Protein AF-A0A970C4Y6-F1 (afdb_monomer_lite)

pLDDT: mean 95.4, std 4.22, range [81.25, 98.81]

Structure (mmCIF, N/CA/C/O backbone):
data_AF-A0A970C4Y6-F1
#
_entry.id   AF-A0A970C4Y6-F1
#
loop_
_atom_site.group_PDB
_atom_site.id
_atom_site.type_symbol
_atom_site.label_atom_id
_atom_site.label_alt_id
_atom_site.label_comp_id
_atom_site.label_asym_id
_atom_site.label_entity_id
_atom_site.label_seq_id
_atom_site.pdbx_PDB_ins_code
_atom_site.Cartn_x
_atom_site.Cartn_y
_atom_site.Cartn_z
_atom_site.occupancy
_atom_site.B_iso_or_equiv
_atom_site.auth_seq_id
_atom_site.auth_comp_id
_atom_site.auth_asym_id
_atom_site.auth_atom_id
_atom_site.pdbx_PDB_model_num
ATOM 1 N N . MET A 1 1 ? 23.552 18.253 13.059 1.00 82.00 1 MET A N 1
ATOM 2 C CA . MET A 1 1 ? 23.245 17.077 12.212 1.00 82.00 1 MET A CA 1
ATOM 3 C C . MET A 1 1 ? 22.695 17.578 10.882 1.00 82.00 1 MET A C 1
ATOM 5 O O . MET A 1 1 ? 21.818 18.429 10.914 1.00 82.00 1 MET A O 1
ATOM 9 N N . ARG A 1 2 ? 23.223 17.124 9.738 1.00 91.56 2 ARG A N 1
ATOM 10 C CA . ARG A 1 2 ? 22.756 17.526 8.397 1.00 91.56 2 ARG A CA 1
ATOM 11 C C . ARG A 1 2 ? 21.871 16.423 7.814 1.00 91.56 2 ARG A C 1
ATOM 13 O O . ARG A 1 2 ? 22.303 15.278 7.764 1.00 91.56 2 ARG A O 1
ATOM 20 N N . LEU A 1 3 ? 20.663 16.770 7.368 1.00 94.44 3 LEU A N 1
ATOM 21 C CA . LEU A 1 3 ? 19.754 15.847 6.675 1.00 94.44 3 LEU A CA 1
ATOM 22 C C . LEU A 1 3 ? 20.093 15.750 5.178 1.00 94.44 3 LEU A C 1
ATOM 24 O O . LEU A 1 3 ? 20.667 16.683 4.614 1.00 94.44 3 LEU A O 1
ATOM 28 N N . ALA A 1 4 ? 19.703 14.656 4.520 1.00 94.44 4 ALA A N 1
ATOM 29 C CA . ALA A 1 4 ? 19.832 14.511 3.067 1.00 94.44 4 ALA A CA 1
ATOM 30 C C . ALA A 1 4 ? 18.940 15.523 2.321 1.00 94.44 4 ALA A C 1
ATOM 32 O O . ALA A 1 4 ? 17.801 15.744 2.726 1.00 94.44 4 ALA A O 1
ATOM 33 N N . THR A 1 5 ? 19.420 16.089 1.208 1.00 92.38 5 THR A N 1
ATOM 34 C CA . THR A 1 5 ? 18.718 17.148 0.454 1.00 92.38 5 THR A CA 1
ATOM 35 C C . THR A 1 5 ? 17.293 16.754 0.057 1.00 92.38 5 THR A C 1
ATOM 37 O O . THR A 1 5 ? 16.365 17.505 0.323 1.00 92.38 5 THR A O 1
ATOM 40 N N . ARG A 1 6 ? 17.090 15.535 -0.465 1.00 90.50 6 ARG A N 1
ATOM 41 C CA . ARG A 1 6 ? 15.761 15.007 -0.843 1.00 90.50 6 ARG A CA 1
ATOM 42 C C . ARG A 1 6 ? 14.739 14.961 0.296 1.00 90.50 6 ARG A C 1
ATOM 44 O O . ARG A 1 6 ? 13.546 14.969 0.046 1.00 90.50 6 ARG A O 1
ATOM 51 N N . ALA A 1 7 ? 15.196 14.863 1.545 1.00 92.00 7 ALA A N 1
ATOM 52 C CA . ALA A 1 7 ? 14.303 14.880 2.699 1.00 92.00 7 ALA A CA 1
ATOM 53 C C . ALA A 1 7 ? 13.924 16.316 3.087 1.00 92.00 7 ALA A C 1
ATOM 55 O O . ALA A 1 7 ? 12.853 16.537 3.638 1.00 92.00 7 ALA A O 1
ATOM 56 N N . GLN A 1 8 ? 14.791 17.289 2.789 1.00 92.25 8 GLN A N 1
ATOM 57 C CA . GLN A 1 8 ? 14.555 18.705 3.081 1.00 92.25 8 GLN A CA 1
ATOM 58 C C . GLN A 1 8 ? 13.553 19.345 2.111 1.00 92.25 8 GLN A C 1
ATOM 60 O O . GLN A 1 8 ? 12.937 20.346 2.457 1.00 92.25 8 GLN A O 1
ATOM 65 N N . THR A 1 9 ? 13.378 18.781 0.913 1.00 90.44 9 THR A N 1
ATOM 66 C CA . THR A 1 9 ? 12.441 19.292 -0.101 1.00 90.44 9 THR A CA 1
ATOM 67 C C . THR A 1 9 ? 10.992 18.861 0.138 1.00 90.44 9 THR A C 1
ATOM 69 O O . THR A 1 9 ? 10.089 19.367 -0.523 1.00 90.44 9 THR A O 1
ATOM 72 N N . ILE A 1 10 ? 10.743 17.938 1.073 1.00 90.69 10 ILE A N 1
ATOM 73 C CA . ILE A 1 10 ? 9.400 17.435 1.376 1.00 90.69 10 ILE A CA 1
ATOM 74 C C . ILE A 1 10 ? 8.714 18.387 2.362 1.00 90.69 10 ILE A C 1
ATOM 76 O O . ILE A 1 10 ? 9.144 18.537 3.505 1.00 90.69 10 ILE A O 1
ATOM 80 N N . GLY A 1 11 ? 7.622 19.015 1.921 1.00 87.69 11 GLY A N 1
ATOM 81 C CA . GLY A 1 11 ? 6.800 19.888 2.758 1.00 87.69 11 GLY A CA 1
ATOM 82 C C . GLY A 1 11 ? 5.942 19.133 3.781 1.00 87.69 11 GLY A C 1
ATOM 83 O O . GLY A 1 11 ? 5.652 17.944 3.639 1.00 87.69 11 GLY A O 1
ATOM 84 N N . ALA A 1 12 ? 5.489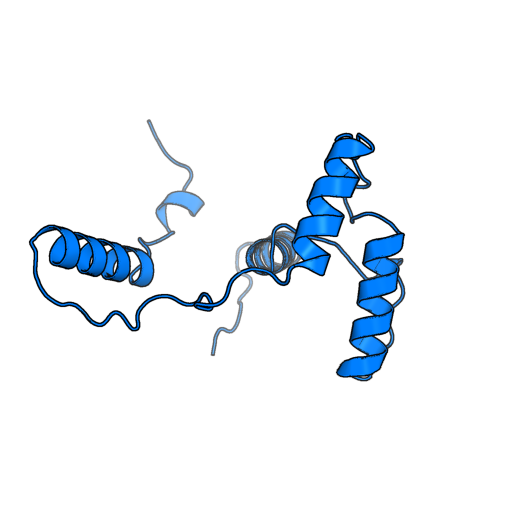 19.846 4.815 1.00 86.62 12 ALA A N 1
ATOM 85 C CA . ALA A 1 12 ? 4.529 19.310 5.776 1.00 86.62 12 ALA A CA 1
ATOM 86 C C . ALA A 1 12 ? 3.158 19.074 5.117 1.00 86.62 12 ALA A C 1
ATOM 88 O O . ALA A 1 12 ? 2.700 19.891 4.324 1.00 86.62 12 ALA A O 1
ATOM 89 N N . SER A 1 13 ? 2.480 17.977 5.476 1.00 87.81 13 SER A N 1
ATOM 90 C CA . SER A 1 13 ? 1.160 17.639 4.925 1.00 87.81 13 SER A CA 1
ATOM 91 C C . SER A 1 13 ? 0.072 18.599 5.437 1.00 87.81 13 SER A C 1
ATOM 93 O O . SER A 1 13 ? -0.221 18.588 6.639 1.00 87.81 13 SER A O 1
ATOM 95 N N . PRO A 1 14 ? -0.598 19.365 4.552 1.00 86.44 14 PRO A N 1
ATOM 96 C CA . PRO A 1 14 ? -1.702 20.239 4.952 1.00 86.44 14 PRO A CA 1
ATOM 97 C C . PRO A 1 14 ? -2.896 19.453 5.509 1.00 86.44 14 PRO A C 1
ATOM 99 O O . PRO A 1 14 ? -3.512 19.861 6.492 1.00 86.44 14 PRO A O 1
ATOM 102 N N . THR A 1 15 ? -3.188 18.283 4.932 1.00 87.06 15 THR A N 1
ATOM 103 C CA . THR A 1 15 ? -4.277 17.398 5.371 1.00 87.06 15 THR A CA 1
ATOM 104 C C . THR A 1 15 ? -4.060 16.902 6.797 1.00 87.06 15 THR A C 1
ATOM 106 O O . THR A 1 15 ? -4.982 16.930 7.613 1.00 87.06 15 THR A O 1
ATOM 109 N N . LEU A 1 16 ? -2.830 16.490 7.132 1.00 86.38 16 LEU A N 1
ATOM 110 C CA . LEU A 1 16 ? -2.511 16.036 8.484 1.00 86.38 16 LEU A CA 1
ATOM 111 C C . LEU A 1 16 ? -2.625 17.178 9.499 1.00 86.38 16 LEU A C 1
ATOM 113 O O . LEU A 1 16 ? -3.170 16.974 10.585 1.00 86.38 16 LEU A O 1
ATOM 117 N N . ALA A 1 17 ? -2.168 18.378 9.131 1.00 88.44 17 ALA A N 1
ATOM 118 C CA . ALA A 1 17 ? -2.296 19.566 9.969 1.00 88.44 17 ALA A CA 1
ATOM 119 C C . ALA A 1 17 ? -3.769 19.913 10.247 1.00 88.44 17 ALA A C 1
ATOM 121 O O . ALA A 1 17 ? -4.137 20.178 11.394 1.00 88.44 17 ALA A O 1
ATOM 122 N N . MET A 1 18 ? -4.632 19.845 9.227 1.00 89.81 18 MET A N 1
ATOM 123 C CA . MET A 1 18 ? -6.058 20.129 9.387 1.00 89.81 18 MET A CA 1
ATOM 124 C C . MET A 1 18 ? -6.766 19.074 10.251 1.00 89.81 18 MET A C 1
ATOM 126 O O . MET A 1 18 ? -7.527 19.428 11.152 1.00 89.81 18 MET A O 1
ATOM 130 N N . ASN A 1 19 ? -6.467 17.787 10.050 1.00 88.56 19 ASN A N 1
ATOM 131 C CA . ASN A 1 19 ? -7.013 16.711 10.882 1.00 88.56 19 ASN A CA 1
ATOM 132 C C . ASN A 1 19 ? -6.566 16.849 12.352 1.00 88.56 19 ASN A C 1
ATOM 134 O O . ASN A 1 19 ? -7.372 16.710 13.271 1.00 88.56 19 ASN A O 1
ATOM 138 N N . ALA A 1 20 ? -5.295 17.192 12.592 1.00 89.69 20 ALA A N 1
ATOM 139 C CA . ALA A 1 20 ? -4.783 17.438 13.940 1.00 89.69 20 ALA A CA 1
ATOM 140 C C . ALA A 1 20 ? -5.522 18.595 14.631 1.00 89.69 20 ALA A C 1
ATOM 142 O O . ALA A 1 20 ? -5.912 18.467 15.793 1.00 89.69 20 ALA A O 1
ATOM 143 N N . ARG A 1 21 ? -5.786 19.689 13.905 1.00 91.25 21 ARG A N 1
ATOM 144 C CA . ARG A 1 21 ? -6.572 20.821 14.411 1.00 91.25 21 ARG A CA 1
ATOM 145 C C . ARG A 1 21 ? -8.017 20.430 14.723 1.00 91.25 21 ARG A C 1
ATOM 147 O O . ARG A 1 21 ? -8.513 20.782 15.788 1.00 91.25 21 ARG A O 1
ATOM 154 N N . ALA A 1 22 ? -8.676 19.679 13.840 1.00 91.56 22 ALA A N 1
ATOM 155 C CA . ALA A 1 22 ? -10.041 19.205 14.071 1.00 91.56 22 ALA A CA 1
ATOM 156 C C . ALA A 1 22 ? -10.130 18.322 15.329 1.00 91.56 22 ALA A C 1
ATOM 158 O O . ALA A 1 22 ? -11.038 18.487 16.142 1.00 91.56 22 ALA A O 1
ATOM 159 N N . LYS A 1 23 ? -9.155 17.424 15.530 1.00 90.38 23 LYS A N 1
ATOM 160 C CA . LYS A 1 23 ? -9.050 16.603 16.748 1.00 90.38 23 LYS A CA 1
ATOM 161 C C . LYS A 1 23 ? -8.824 17.449 17.999 1.00 90.38 23 LYS A C 1
ATOM 163 O O . LYS A 1 23 ? -9.420 17.158 19.031 1.00 90.38 23 LYS A O 1
ATOM 168 N N . GLU A 1 24 ? -7.998 18.488 17.914 1.00 94.75 24 GLU A N 1
ATOM 169 C CA . GLU A 1 24 ? -7.761 19.397 19.037 1.00 94.75 24 GLU A CA 1
ATOM 170 C C . GLU A 1 24 ? -9.021 20.168 19.437 1.00 94.75 24 GLU A C 1
ATOM 172 O O . GLU A 1 24 ? -9.383 20.184 20.607 1.00 94.75 24 GLU A O 1
ATOM 177 N N . MET A 1 25 ? -9.750 20.717 18.467 1.00 94.81 25 MET A N 1
ATOM 178 C CA . MET A 1 25 ? -11.013 21.413 18.728 1.00 94.81 25 MET A CA 1
ATOM 179 C C . MET A 1 25 ? -12.052 20.487 19.383 1.00 94.81 25 MET A C 1
ATOM 181 O O . MET A 1 25 ? -12.688 20.881 20.359 1.00 94.81 25 MET A O 1
ATOM 185 N N . LYS A 1 26 ? -12.159 19.226 18.931 1.00 93.44 26 LYS A N 1
ATOM 186 C CA . LYS A 1 26 ? -13.004 18.217 19.598 1.00 93.44 26 LYS A CA 1
ATOM 187 C C . LYS A 1 26 ? -12.594 17.979 21.052 1.00 93.44 26 LYS A C 1
ATOM 189 O O . LYS A 1 26 ? -13.457 17.896 21.919 1.00 93.44 26 LYS A O 1
ATOM 194 N N . ARG A 1 27 ? -11.288 17.887 21.340 1.00 94.88 27 ARG A N 1
ATOM 195 C CA . ARG A 1 27 ? -10.778 17.727 22.718 1.00 94.88 27 ARG A CA 1
ATOM 196 C C . ARG A 1 27 ? -11.121 18.913 23.616 1.00 94.88 27 ARG A C 1
ATOM 198 O O . ARG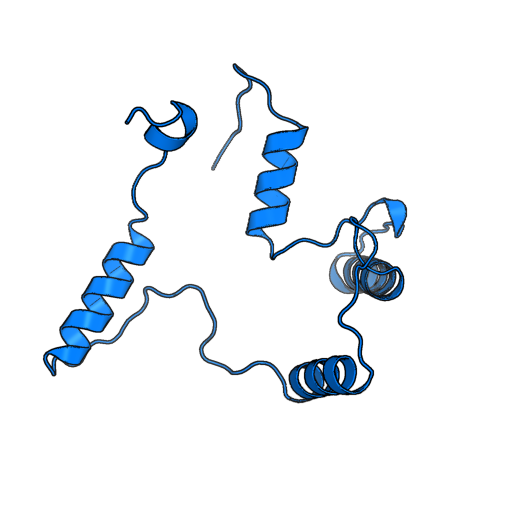 A 1 27 ? -11.307 18.724 24.812 1.00 94.88 27 ARG A O 1
ATOM 205 N N . GLN A 1 28 ? -11.240 20.104 23.041 1.00 96.88 28 GLN A N 1
ATOM 206 C CA . GLN A 1 28 ? -11.658 21.321 23.738 1.00 96.88 28 GLN A CA 1
ATOM 207 C C . GLN A 1 28 ? -13.183 21.405 23.944 1.00 96.88 28 GLN A C 1
ATOM 209 O O . GLN A 1 28 ? -13.676 22.415 24.436 1.00 96.88 28 GLN A O 1
ATOM 214 N N . GLY A 1 29 ? -13.939 20.361 23.580 1.00 96.25 29 GLY A N 1
ATOM 215 C CA . GLY A 1 29 ? -15.395 20.311 23.730 1.00 96.25 29 GLY A CA 1
ATOM 216 C C . GLY A 1 29 ? -16.162 21.049 22.632 1.00 96.25 29 GLY A C 1
ATOM 217 O O . GLY A 1 29 ? -17.369 21.233 22.757 1.00 96.25 29 GLY A O 1
ATOM 218 N N . ILE A 1 30 ? -15.484 21.473 21.562 1.00 96.94 30 ILE A N 1
ATOM 219 C CA . ILE A 1 30 ? -16.129 22.096 20.406 1.00 96.94 30 ILE A CA 1
ATOM 220 C C . ILE A 1 30 ? -16.761 20.991 19.556 1.00 96.94 30 ILE A C 1
ATOM 222 O O . ILE A 1 30 ? -16.103 19.997 19.234 1.00 96.94 30 ILE A O 1
ATOM 226 N N . ASP A 1 31 ? -18.019 21.177 19.159 1.00 94.88 31 ASP A N 1
ATOM 227 C CA . ASP A 1 31 ? -18.669 20.295 18.194 1.00 94.88 31 ASP A CA 1
ATOM 228 C C . ASP A 1 31 ? -18.082 20.527 16.792 1.00 94.88 31 ASP A C 1
ATOM 230 O O . ASP A 1 31 ? -18.160 21.623 16.234 1.00 94.88 31 ASP A O 1
ATOM 234 N N . VAL A 1 32 ? -17.425 19.503 16.244 1.00 93.94 32 VAL A N 1
ATOM 235 C CA . VAL A 1 32 ? -16.687 19.586 14.979 1.00 93.94 32 VAL A CA 1
ATOM 236 C C . VAL A 1 32 ? -17.118 18.464 14.050 1.00 93.94 32 VAL A C 1
ATOM 238 O O . VAL A 1 32 ? -16.814 17.286 14.271 1.00 93.94 32 VAL A O 1
ATOM 241 N N . LEU A 1 33 ? -17.711 18.849 12.926 1.00 90.69 33 LEU A N 1
ATOM 242 C CA . LEU A 1 33 ? -17.937 17.970 11.787 1.00 90.69 33 LEU A CA 1
ATOM 243 C C . LEU A 1 33 ? -16.693 18.000 10.892 1.00 90.69 33 LEU A C 1
ATOM 245 O O . LEU A 1 33 ? -16.375 19.014 10.275 1.00 90.69 33 LEU A O 1
ATOM 249 N N . SER A 1 34 ? -15.940 16.899 10.877 1.00 86.31 34 SER A N 1
ATOM 250 C CA . SER A 1 34 ? -14.686 16.807 10.124 1.00 86.31 34 SER A CA 1
ATOM 251 C C . SER A 1 34 ? -14.911 16.108 8.791 1.00 86.31 34 SER A C 1
ATOM 253 O O . SER A 1 34 ? -15.224 14.923 8.767 1.00 86.31 34 SER A O 1
ATOM 255 N N . PHE A 1 35 ? -14.656 16.824 7.698 1.00 88.69 35 PHE A N 1
ATOM 256 C CA . PHE A 1 35 ? -14.652 16.295 6.327 1.00 88.69 35 PHE A CA 1
ATOM 257 C C . PHE A 1 35 ? -13.227 16.182 5.761 1.00 88.69 35 PHE A C 1
ATOM 259 O O . PHE A 1 35 ? -12.997 16.357 4.571 1.00 88.69 35 PHE A O 1
ATOM 266 N N . THR A 1 36 ? -12.238 15.982 6.637 1.00 83.44 36 THR A N 1
ATOM 267 C CA . THR A 1 36 ? -10.806 16.107 6.292 1.00 83.44 36 THR A CA 1
ATOM 268 C C . THR A 1 36 ? -10.082 14.773 6.123 1.00 83.44 36 THR A C 1
ATOM 270 O O . THR A 1 36 ? -8.927 14.755 5.698 1.00 83.44 36 THR A O 1
ATOM 273 N N . VAL A 1 37 ? -10.725 13.659 6.482 1.00 81.25 37 VAL A N 1
ATOM 274 C CA . VAL A 1 37 ? -10.112 12.327 6.468 1.00 81.25 37 VAL A CA 1
ATOM 275 C C . VAL A 1 37 ? -10.483 11.611 5.171 1.00 81.25 37 VAL A C 1
ATOM 277 O O . VAL A 1 37 ? -11.630 11.658 4.745 1.00 81.25 37 VAL A O 1
ATOM 280 N N . GLY A 1 38 ? -9.500 10.969 4.539 1.00 87.62 38 GLY A N 1
ATOM 281 C CA . GLY A 1 38 ? -9.671 10.219 3.290 1.00 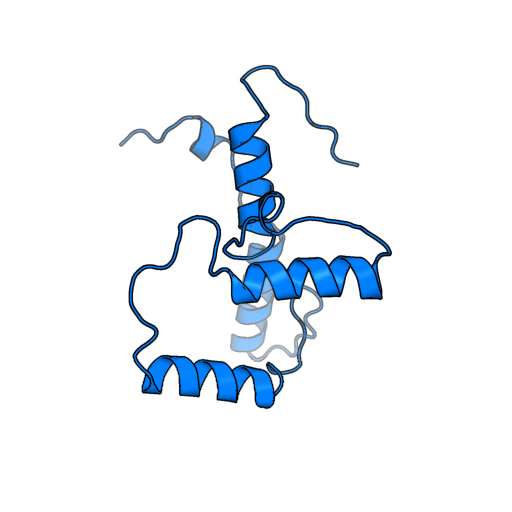87.62 38 GLY A CA 1
ATOM 282 C C . GLY A 1 38 ? -9.850 8.712 3.483 1.00 87.62 38 GLY A C 1
ATOM 283 O O . GLY A 1 38 ? -9.582 7.959 2.551 1.00 87.62 38 GLY A O 1
ATOM 284 N N . GLU A 1 39 ? -10.222 8.267 4.684 1.00 89.69 39 GLU A N 1
ATOM 285 C CA . GLU A 1 39 ? -10.502 6.862 4.991 1.00 89.69 39 GLU A CA 1
ATOM 286 C C . GLU A 1 39 ? -11.999 6.685 5.280 1.00 89.69 39 GLU A C 1
ATOM 288 O O . GLU A 1 39 ? -12.623 7.624 5.785 1.00 89.69 39 GLU A O 1
ATOM 293 N N . PRO A 1 40 ? -12.593 5.529 4.945 1.00 92.56 40 PRO A N 1
ATOM 294 C CA . PRO A 1 40 ? -13.996 5.285 5.240 1.00 92.56 40 PRO A CA 1
ATOM 295 C C . PRO A 1 40 ? -14.279 5.193 6.743 1.00 92.56 40 PRO A C 1
ATOM 297 O O . PRO A 1 40 ? -13.405 4.861 7.539 1.00 92.56 40 PRO A O 1
ATOM 300 N N . ASP A 1 41 ? -15.528 5.445 7.118 1.00 92.06 41 ASP A N 1
ATOM 301 C CA . ASP A 1 41 ? -16.033 5.376 8.492 1.00 92.06 41 ASP A CA 1
ATOM 302 C C . ASP A 1 41 ? -16.468 3.964 8.923 1.00 92.06 41 ASP A C 1
ATOM 304 O O . ASP A 1 41 ? -16.688 3.714 10.109 1.00 92.06 41 ASP A O 1
ATOM 308 N N . PHE A 1 42 ? -16.579 3.027 7.980 1.00 95.81 42 PHE A N 1
ATOM 309 C CA . PHE A 1 42 ? -16.898 1.633 8.265 1.00 95.81 42 PHE A CA 1
ATOM 310 C C . PHE A 1 42 ? -15.665 0.816 8.669 1.00 95.81 42 PHE A C 1
ATOM 312 O O . PHE A 1 42 ? -14.547 1.030 8.203 1.00 95.81 42 PHE A O 1
ATOM 319 N N . ASN A 1 43 ? -15.897 -0.195 9.506 1.00 97.19 43 ASN A N 1
ATOM 320 C CA . ASN A 1 43 ? -14.870 -1.160 9.884 1.00 97.19 43 ASN A CA 1
ATOM 321 C C . ASN A 1 43 ? -14.515 -2.097 8.722 1.00 97.19 43 ASN A C 1
ATOM 323 O O . ASN A 1 43 ? -15.326 -2.355 7.831 1.00 97.19 43 ASN A O 1
ATOM 327 N N . THR A 1 44 ? -13.324 -2.694 8.792 1.00 98.06 44 THR A N 1
ATOM 328 C CA . THR A 1 44 ? -12.946 -3.817 7.926 1.00 98.06 44 THR A CA 1
ATOM 329 C C . THR A 1 44 ? -14.009 -4.927 7.994 1.00 98.06 44 THR A C 1
ATOM 331 O O . THR A 1 44 ? -14.370 -5.336 9.101 1.00 98.06 44 THR A O 1
ATOM 334 N N . PRO A 1 45 ? -14.487 -5.454 6.848 1.00 98.44 45 PRO A N 1
ATOM 335 C CA . PRO A 1 45 ? -15.445 -6.557 6.817 1.00 98.44 45 PRO A CA 1
ATOM 336 C C . PRO A 1 45 ? -15.009 -7.767 7.654 1.00 98.44 45 PRO A C 1
ATOM 338 O O . PRO A 1 45 ? -13.848 -8.175 7.619 1.00 98.44 45 PRO A O 1
ATOM 341 N N . GLU A 1 46 ? -15.959 -8.384 8.360 1.00 98.50 46 GLU A N 1
ATOM 342 C CA . GLU A 1 46 ? -15.685 -9.425 9.362 1.00 98.50 46 GLU A CA 1
ATOM 343 C C . GLU A 1 46 ? -14.904 -10.621 8.802 1.00 98.50 46 GLU A C 1
ATOM 345 O O . GLU A 1 46 ? -13.944 -11.075 9.419 1.00 98.50 46 GLU A O 1
ATOM 350 N N . HIS A 1 47 ? -15.246 -11.086 7.598 1.00 98.62 47 HIS A N 1
ATOM 351 C CA . HIS A 1 47 ? -14.549 -12.206 6.962 1.00 98.62 47 HIS A CA 1
ATOM 352 C C . HIS A 1 47 ? -13.058 -11.916 6.698 1.00 98.62 47 HIS A C 1
ATOM 354 O O . HIS A 1 47 ? -12.234 -12.825 6.770 1.00 98.62 47 HIS A O 1
ATOM 360 N N . ILE A 1 48 ? -12.691 -10.652 6.446 1.00 98.56 48 ILE A N 1
ATOM 361 C CA . ILE A 1 48 ? -11.296 -10.231 6.248 1.00 98.56 48 ILE A CA 1
ATOM 362 C C . ILE A 1 48 ? -10.564 -10.217 7.591 1.00 98.56 48 ILE A C 1
ATOM 364 O O . ILE A 1 48 ? -9.454 -10.738 7.698 1.00 98.56 48 ILE A O 1
ATOM 368 N N . ALA A 1 49 ? -11.194 -9.662 8.630 1.00 98.56 49 ALA A N 1
ATOM 369 C CA . ALA A 1 49 ? -10.633 -9.664 9.979 1.00 98.56 49 ALA A CA 1
ATOM 370 C C . ALA A 1 49 ? -10.418 -11.099 10.494 1.00 98.56 49 ALA A C 1
ATOM 372 O O . ALA A 1 49 ? -9.348 -11.413 11.018 1.00 98.56 49 ALA A O 1
ATOM 373 N N . ALA A 1 50 ? -11.392 -11.987 10.278 1.00 98.69 50 ALA A N 1
ATOM 374 C CA . ALA A 1 50 ? -11.309 -13.399 10.639 1.00 98.69 50 ALA A CA 1
ATOM 375 C C . ALA A 1 50 ? -10.162 -14.119 9.910 1.00 98.69 50 ALA A C 1
ATOM 377 O O . ALA A 1 50 ? -9.390 -14.825 10.556 1.00 98.69 50 ALA A O 1
ATOM 378 N N . ALA A 1 51 ? -9.992 -13.893 8.601 1.00 98.50 51 ALA A N 1
ATOM 379 C CA . ALA A 1 51 ? -8.878 -14.458 7.836 1.00 98.50 51 ALA A CA 1
ATOM 380 C C . ALA A 1 51 ? -7.509 -13.977 8.353 1.00 98.50 51 ALA A C 1
ATOM 382 O O . ALA A 1 51 ? -6.577 -14.771 8.464 1.00 98.50 51 ALA A O 1
ATOM 383 N N . GLY A 1 52 ? -7.392 -12.698 8.734 1.00 98.38 52 GLY A N 1
ATOM 384 C CA . GLY A 1 52 ? -6.176 -12.159 9.351 1.00 98.38 52 GLY A CA 1
ATOM 385 C C . GLY A 1 52 ? -5.861 -12.793 10.710 1.00 98.38 52 GLY A C 1
ATOM 386 O O . GLY A 1 52 ? -4.717 -13.159 10.975 1.00 98.38 52 GLY A O 1
ATOM 387 N N . ILE A 1 53 ? -6.878 -12.978 11.559 1.00 98.62 53 ILE A N 1
ATOM 388 C CA . ILE A 1 53 ? -6.740 -13.676 12.847 1.00 98.62 53 ILE A CA 1
ATOM 389 C C . ILE A 1 53 ? -6.301 -15.126 12.628 1.00 98.62 53 ILE A C 1
ATOM 391 O O . ILE A 1 53 ? -5.427 -15.622 13.339 1.00 98.62 53 ILE A O 1
ATOM 395 N N . GLU A 1 54 ? -6.895 -15.806 11.653 1.00 98.75 54 GLU A N 1
ATOM 396 C CA . GLU A 1 54 ? -6.566 -17.194 11.351 1.00 98.75 54 GLU A CA 1
ATOM 397 C C . GLU A 1 54 ? -5.132 -17.339 10.833 1.00 98.75 54 GLU A C 1
ATOM 399 O O . GLU A 1 54 ? -4.394 -18.190 11.321 1.00 98.75 54 GLU A O 1
ATOM 404 N N . ALA A 1 55 ? -4.682 -16.447 9.946 1.00 98.38 55 ALA A N 1
ATOM 405 C CA . ALA A 1 55 ? -3.295 -16.421 9.484 1.00 98.38 55 ALA A CA 1
ATOM 406 C C . ALA A 1 55 ? -2.301 -16.281 10.656 1.00 98.38 55 ALA A C 1
ATOM 408 O O . ALA A 1 55 ? -1.286 -16.981 10.703 1.00 98.38 55 ALA A O 1
ATOM 409 N N . ILE A 1 56 ? -2.617 -15.440 11.650 1.00 98.56 56 ILE A N 1
ATOM 410 C CA . ILE A 1 56 ? -1.814 -15.313 12.877 1.00 98.56 56 ILE A CA 1
ATOM 411 C C . ILE A 1 56 ? -1.802 -16.632 13.661 1.00 98.56 56 ILE A C 1
ATOM 413 O O . ILE A 1 56 ? -0.729 -17.093 14.053 1.00 98.56 56 ILE A O 1
ATOM 417 N N . LYS A 1 57 ? -2.967 -17.260 13.874 1.00 98.56 57 LYS A N 1
ATOM 418 C CA . LYS A 1 57 ? -3.086 -18.538 14.603 1.00 98.56 57 LYS A CA 1
ATOM 419 C C . LYS A 1 57 ? -2.325 -19.676 13.925 1.00 98.56 57 LYS A C 1
ATOM 421 O O . LYS A 1 57 ? -1.725 -20.497 14.611 1.00 98.56 57 LYS A O 1
ATOM 426 N N . GLN A 1 58 ? -2.307 -19.693 12.596 1.00 98.06 58 GLN A N 1
ATOM 427 C CA . GLN A 1 58 ? -1.568 -20.665 11.788 1.00 98.06 58 GLN A CA 1
ATOM 428 C C . GLN A 1 58 ? -0.063 -20.362 11.706 1.00 98.06 58 GLN A C 1
AT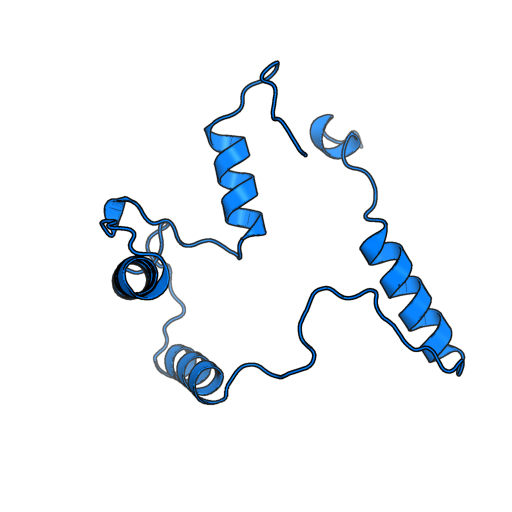OM 430 O O . GLN A 1 58 ? 0.690 -21.097 11.071 1.00 98.06 58 GLN A O 1
ATOM 435 N N . GLY A 1 59 ? 0.404 -19.290 12.353 1.00 98.12 59 GLY A N 1
ATOM 436 C CA . GLY A 1 59 ? 1.817 -18.936 12.395 1.00 98.12 59 GLY A CA 1
ATOM 437 C C . GLY A 1 59 ? 2.338 -18.300 11.107 1.00 98.12 59 GLY A C 1
ATOM 438 O O . GLY A 1 59 ? 3.557 -18.265 10.917 1.00 98.12 59 GLY A O 1
ATOM 439 N N . PHE A 1 60 ? 1.464 -17.748 10.257 1.00 97.62 60 PHE A N 1
ATOM 440 C CA . PHE A 1 60 ? 1.818 -17.032 9.027 1.00 97.62 60 PHE A CA 1
ATOM 441 C C . PHE A 1 60 ? 2.482 -15.676 9.340 1.00 97.62 60 PHE A C 1
ATOM 443 O O . PHE A 1 60 ? 1.912 -14.600 9.201 1.00 97.62 60 PHE A O 1
ATOM 450 N N . THR A 1 61 ? 3.705 -15.753 9.863 1.00 97.19 61 THR A N 1
ATOM 451 C CA . THR A 1 61 ? 4.441 -14.665 10.539 1.00 97.19 61 THR A CA 1
ATOM 452 C C . THR A 1 61 ? 5.910 -14.612 10.113 1.00 97.19 61 THR A C 1
ATOM 454 O O . THR A 1 61 ? 6.732 -13.928 10.726 1.00 97.19 61 THR A O 1
ATOM 457 N N . ARG A 1 62 ? 6.274 -15.397 9.097 1.00 97.00 62 ARG A N 1
ATOM 458 C CA . ARG A 1 62 ? 7.633 -15.497 8.556 1.00 97.00 62 ARG A CA 1
ATOM 459 C C . ARG A 1 62 ? 7.740 -14.696 7.266 1.00 97.00 62 ARG A C 1
ATOM 461 O O . ARG A 1 62 ? 6.748 -14.170 6.769 1.00 97.00 62 ARG A O 1
ATOM 468 N N . TYR A 1 63 ? 8.957 -14.596 6.742 1.00 97.94 63 TYR A N 1
ATOM 469 C CA . TYR A 1 63 ? 9.185 -13.929 5.469 1.00 97.94 63 TYR A CA 1
ATOM 470 C C . TYR A 1 63 ? 8.336 -14.539 4.356 1.00 97.94 63 TYR A C 1
ATOM 472 O O . TYR A 1 63 ? 8.216 -15.756 4.232 1.00 97.94 63 TYR A O 1
ATOM 480 N N . THR A 1 64 ? 7.795 -13.656 3.531 1.00 97.69 64 THR A N 1
ATOM 481 C CA . THR A 1 64 ? 7.168 -13.973 2.255 1.00 97.69 64 THR A CA 1
ATOM 482 C C . THR A 1 64 ? 8.116 -13.567 1.122 1.00 97.69 64 THR A C 1
ATOM 484 O O . THR A 1 64 ? 9.091 -12.841 1.362 1.00 97.69 64 THR A O 1
ATOM 487 N N . PRO A 1 65 ? 7.876 -14.010 -0.124 1.00 97.69 65 PRO A N 1
ATOM 488 C CA . PRO A 1 65 ? 8.610 -13.483 -1.267 1.00 97.69 65 PRO A CA 1
ATOM 489 C C . PRO A 1 65 ? 8.468 -11.960 -1.348 1.00 97.69 65 PRO A C 1
ATOM 491 O O . PRO A 1 65 ? 7.392 -11.418 -1.096 1.00 97.69 65 PRO A O 1
ATOM 494 N N . ALA A 1 66 ? 9.534 -11.267 -1.757 1.00 97.12 66 ALA A N 1
ATOM 495 C CA . ALA A 1 66 ? 9.563 -9.802 -1.786 1.00 97.12 66 ALA A CA 1
ATOM 496 C C . ALA A 1 66 ? 8.444 -9.180 -2.645 1.00 97.12 66 ALA A C 1
ATOM 498 O O . ALA A 1 66 ? 7.943 -8.109 -2.319 1.00 97.12 66 ALA A O 1
ATOM 499 N N . ALA A 1 67 ? 8.026 -9.863 -3.717 1.00 97.31 67 ALA A N 1
ATOM 500 C CA . ALA A 1 67 ? 6.948 -9.415 -4.602 1.00 97.31 67 ALA A CA 1
ATOM 501 C C . ALA A 1 67 ? 5.529 -9.756 -4.096 1.00 97.31 67 ALA A C 1
ATOM 503 O O . ALA A 1 67 ? 4.546 -9.396 -4.745 1.00 97.31 67 ALA A O 1
ATOM 504 N N . GLY A 1 68 ? 5.407 -10.454 -2.964 1.00 97.94 68 GLY A N 1
ATOM 505 C CA . GLY A 1 68 ? 4.148 -10.970 -2.428 1.00 97.94 68 GLY A CA 1
ATOM 506 C C . GLY A 1 68 ? 3.985 -12.481 -2.596 1.00 97.94 68 GLY A C 1
ATOM 507 O O . GLY A 1 68 ? 4.706 -13.131 -3.353 1.00 97.94 68 GLY A O 1
ATOM 508 N N . ILE A 1 69 ? 3.026 -13.039 -1.859 1.00 98.25 69 ILE A N 1
ATOM 509 C CA . ILE A 1 69 ? 2.707 -14.474 -1.873 1.00 98.25 69 ILE A CA 1
ATOM 510 C C . ILE A 1 69 ? 1.972 -14.849 -3.171 1.00 98.25 69 ILE A C 1
ATOM 512 O O . ILE A 1 69 ? 1.166 -14.035 -3.636 1.00 98.25 69 ILE A O 1
ATOM 516 N N . PRO A 1 70 ? 2.226 -16.029 -3.767 1.00 98.19 70 PRO A N 1
ATOM 517 C CA . PRO A 1 70 ? 1.633 -16.420 -5.050 1.00 98.19 70 PRO A CA 1
ATOM 518 C C . PRO A 1 70 ? 0.107 -16.284 -5.093 1.00 98.19 70 PRO A C 1
ATOM 520 O O . PRO A 1 70 ? -0.434 -15.676 -6.015 1.00 98.19 70 PRO A O 1
ATOM 523 N N . GLU A 1 71 ? -0.572 -16.729 -4.038 1.00 98.19 71 GLU A N 1
ATOM 524 C CA . GLU A 1 71 ? -2.031 -16.786 -3.944 1.00 98.19 71 GLU A CA 1
ATOM 525 C C . GLU A 1 71 ? -2.660 -15.386 -4.005 1.00 98.19 71 GLU A C 1
ATOM 527 O O . GLU A 1 71 ? -3.696 -15.171 -4.636 1.00 98.19 71 GLU A O 1
ATOM 532 N N . LEU A 1 72 ? -2.013 -14.390 -3.387 1.00 98.50 72 LEU A N 1
ATOM 533 C CA . LEU A 1 72 ? -2.478 -13.003 -3.434 1.00 98.50 72 LEU A CA 1
ATOM 534 C C . LEU A 1 72 ? -2.263 -12.389 -4.821 1.00 98.50 72 LEU A C 1
ATOM 536 O O . LEU A 1 72 ? -3.101 -11.623 -5.294 1.00 98.50 72 LEU A O 1
ATOM 540 N N . LYS A 1 73 ? -1.156 -12.723 -5.489 1.00 98.75 73 LYS A N 1
ATOM 541 C CA . LYS A 1 73 ? -0.857 -12.221 -6.836 1.00 98.75 73 LYS A CA 1
ATOM 542 C C . LYS A 1 73 ? -1.857 -12.768 -7.856 1.00 98.75 73 LYS A C 1
ATOM 544 O O . LYS A 1 73 ? -2.380 -12.000 -8.660 1.00 98.75 73 LYS A O 1
ATOM 549 N N . GLU A 1 74 ? -2.186 -14.054 -7.769 1.00 98.75 74 GLU A N 1
ATOM 550 C CA . GLU A 1 74 ? -3.239 -14.688 -8.571 1.00 98.75 74 GLU A CA 1
ATOM 551 C C . GLU A 1 74 ? -4.606 -14.041 -8.315 1.00 98.75 74 GLU A C 1
ATOM 553 O O . GLU A 1 74 ? -5.307 -13.671 -9.259 1.00 98.75 74 GLU A O 1
ATOM 558 N N . ALA A 1 75 ? -4.960 -13.810 -7.044 1.00 98.75 75 ALA A N 1
ATOM 559 C CA . ALA A 1 75 ? -6.201 -13.130 -6.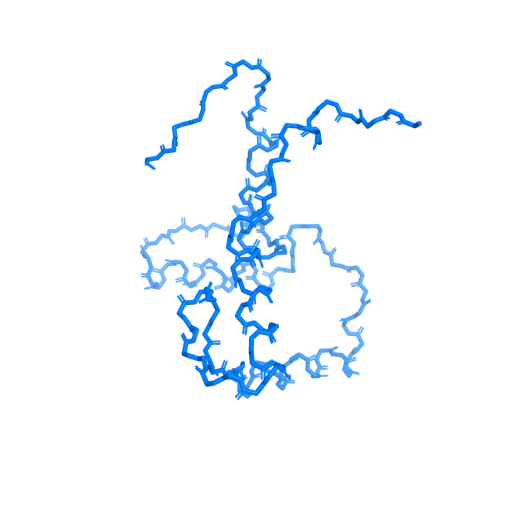677 1.00 98.75 75 ALA A CA 1
ATOM 560 C C . ALA A 1 75 ? -6.301 -11.711 -7.261 1.00 98.75 75 ALA A C 1
ATOM 562 O O . ALA A 1 75 ? -7.370 -11.309 -7.729 1.00 98.75 75 ALA A O 1
ATOM 563 N N . ILE A 1 76 ? -5.193 -10.962 -7.279 1.00 98.75 76 ILE A N 1
ATOM 564 C CA . ILE A 1 76 ? -5.123 -9.636 -7.904 1.00 98.75 76 ILE A CA 1
ATOM 565 C C . ILE A 1 76 ? -5.347 -9.734 -9.417 1.00 98.75 76 ILE A C 1
ATOM 567 O O . ILE A 1 76 ? -6.174 -8.988 -9.939 1.00 98.75 76 ILE A O 1
ATOM 571 N N . CYS A 1 77 ? -4.685 -10.667 -10.111 1.00 98.81 77 CYS A N 1
ATOM 572 C CA . CYS A 1 77 ? -4.861 -10.862 -11.557 1.00 98.81 77 CYS A CA 1
ATOM 573 C C . CYS A 1 77 ? -6.322 -11.187 -11.899 1.00 98.81 77 CYS A C 1
ATOM 575 O O . CYS A 1 77 ? -6.929 -10.528 -12.743 1.00 98.81 77 CYS A O 1
ATOM 577 N N . MET A 1 78 ? -6.935 -12.129 -11.170 1.00 98.81 78 MET A N 1
ATOM 578 C CA . MET A 1 78 ? -8.351 -12.473 -11.343 1.00 98.81 78 MET A CA 1
ATOM 579 C C . MET A 1 78 ? -9.272 -11.270 -11.106 1.00 98.81 78 MET A C 1
ATOM 581 O O . MET A 1 78 ? -10.215 -11.047 -11.868 1.00 98.81 78 MET A O 1
ATOM 585 N N . LYS A 1 79 ? -9.005 -10.472 -10.063 1.00 98.81 79 LYS A N 1
ATOM 586 C CA . LYS A 1 79 ? -9.779 -9.263 -9.751 1.00 98.81 79 LYS A CA 1
ATOM 587 C C . LYS A 1 79 ? -9.661 -8.211 -10.853 1.00 98.81 79 LYS A C 1
ATOM 589 O O . LYS A 1 79 ? -10.668 -7.601 -11.204 1.00 98.81 79 LYS A O 1
ATOM 594 N N . LEU A 1 80 ? -8.460 -7.987 -11.388 1.00 98.81 80 LEU A N 1
ATOM 595 C CA . LEU A 1 80 ? -8.224 -7.026 -12.468 1.00 98.81 80 LEU A CA 1
ATOM 596 C C . LEU A 1 80 ? -8.897 -7.477 -13.767 1.00 98.81 80 LEU A C 1
ATOM 598 O O . LEU A 1 80 ? -9.535 -6.664 -14.434 1.00 98.81 80 LEU A O 1
ATOM 602 N N . LYS A 1 81 ? -8.877 -8.775 -14.078 1.00 98.69 81 LYS A N 1
ATOM 603 C CA . LYS A 1 81 ? -9.619 -9.298 -15.226 1.00 98.69 81 LYS A CA 1
ATOM 604 C C . LYS A 1 81 ? -11.126 -9.124 -15.061 1.00 98.69 81 LYS A C 1
ATOM 606 O O . LYS A 1 81 ? -11.782 -8.603 -15.959 1.00 98.69 81 LYS A O 1
ATOM 611 N N . ARG A 1 82 ? -11.668 -9.529 -13.909 1.00 98.75 82 ARG A N 1
ATOM 612 C CA . ARG A 1 82 ? -13.110 -9.489 -13.619 1.00 98.75 82 ARG A CA 1
ATOM 613 C C . ARG A 1 82 ? -13.668 -8.066 -13.601 1.00 98.75 82 ARG A C 1
ATOM 615 O O . ARG A 1 82 ? -14.704 -7.822 -14.205 1.00 98.75 82 ARG A O 1
ATOM 622 N N . ASP A 1 83 ? -13.002 -7.150 -12.901 1.00 98.69 83 ASP A N 1
ATOM 623 C CA . ASP A 1 83 ? -13.566 -5.824 -12.616 1.00 98.69 83 ASP A CA 1
ATOM 624 C C . ASP A 1 83 ? -13.087 -4.749 -13.598 1.00 98.69 83 ASP A C 1
ATOM 626 O O . ASP A 1 83 ? -13.739 -3.719 -13.750 1.00 98.69 83 ASP A O 1
ATOM 630 N N . ASN A 1 84 ? -11.925 -4.954 -14.225 1.00 98.62 84 ASN A N 1
ATOM 631 C CA . ASN A 1 84 ? -11.270 -3.955 -15.068 1.00 98.62 84 ASN A CA 1
ATOM 632 C C . ASN A 1 84 ? -11.045 -4.444 -16.509 1.00 98.62 84 ASN A C 1
ATOM 634 O O . ASN A 1 84 ? -10.640 -3.649 -17.352 1.00 98.62 84 ASN A O 1
ATOM 638 N N . GLY A 1 85 ? -11.299 -5.724 -16.808 1.00 98.56 85 GLY A N 1
ATOM 639 C CA . GLY A 1 85 ? -11.062 -6.304 -18.131 1.00 98.56 85 GLY A CA 1
ATOM 640 C C . GLY A 1 85 ? -9.581 -6.460 -18.489 1.00 98.56 85 GLY A C 1
ATOM 641 O O . GLY A 1 85 ? -9.277 -6.680 -19.657 1.00 98.56 85 GLY A O 1
ATOM 642 N N . LEU A 1 86 ? -8.672 -6.344 -17.514 1.00 98.62 86 LEU A N 1
ATOM 643 C CA . LEU A 1 86 ? -7.224 -6.357 -17.733 1.00 98.62 86 LEU A CA 1
ATOM 644 C C . LEU A 1 86 ? -6.645 -7.762 -17.544 1.00 98.62 86 LEU A C 1
ATOM 646 O O . LEU A 1 86 ? -6.877 -8.392 -16.513 1.00 98.62 86 LEU A O 1
ATOM 650 N N . ASP A 1 87 ? -5.876 -8.230 -18.523 1.00 98.38 87 ASP A N 1
ATOM 651 C CA . ASP A 1 87 ? -5.138 -9.492 -18.455 1.00 98.38 87 ASP A CA 1
ATOM 652 C C . ASP A 1 87 ? -3.713 -9.239 -17.948 1.00 98.38 87 ASP A C 1
ATOM 654 O O . ASP A 1 87 ? -2.954 -8.503 -18.574 1.00 98.38 87 ASP A O 1
ATOM 658 N N . TYR A 1 88 ? -3.369 -9.858 -16.818 1.00 98.56 88 TYR A N 1
ATOM 659 C CA . TYR A 1 88 ? -2.032 -9.834 -16.222 1.00 98.56 88 TYR A CA 1
ATOM 660 C C . TYR A 1 88 ? -1.641 -11.230 -15.759 1.00 98.56 88 TYR A C 1
ATOM 662 O O . TYR A 1 88 ? -2.497 -12.020 -15.346 1.00 98.56 88 TYR A O 1
ATOM 670 N N . GLU A 1 89 ? -0.344 -11.505 -15.766 1.00 98.50 89 GLU A N 1
ATOM 671 C CA . GLU A 1 89 ? 0.225 -12.686 -15.136 1.00 98.50 89 GLU A CA 1
ATOM 672 C C . GLU A 1 89 ? 0.678 -12.360 -13.706 1.00 98.50 89 GLU A C 1
ATOM 674 O O . GLU A 1 89 ? 1.030 -11.217 -13.400 1.00 98.50 89 GLU A O 1
ATOM 679 N N . PRO A 1 90 ? 0.771 -13.353 -12.799 1.00 98.38 90 PRO A N 1
ATOM 680 C CA . PRO A 1 90 ? 1.356 -13.123 -11.484 1.00 98.38 90 PRO A CA 1
ATOM 681 C C . PRO A 1 90 ? 2.757 -12.496 -11.556 1.00 98.38 90 PRO A C 1
ATOM 683 O O . PRO A 1 90 ? 3.137 -11.769 -10.644 1.00 98.38 90 PRO A O 1
ATOM 686 N N . ALA A 1 91 ? 3.536 -12.730 -12.616 1.00 98.19 91 ALA A N 1
ATOM 687 C CA . ALA A 1 91 ? 4.839 -12.092 -12.813 1.00 98.19 91 ALA A CA 1
ATOM 688 C C . ALA A 1 91 ? 4.760 -10.555 -12.939 1.00 98.19 91 ALA A C 1
ATOM 690 O O . ALA A 1 91 ? 5.696 -9.880 -12.513 1.00 98.19 91 ALA A O 1
ATOM 691 N N . ASP A 1 92 ? 3.633 -10.011 -13.405 1.00 98.19 92 ASP A N 1
ATOM 692 C CA . ASP A 1 92 ? 3.407 -8.572 -13.596 1.00 98.19 92 ASP A CA 1
ATOM 693 C C . ASP A 1 92 ? 2.987 -7.842 -12.307 1.00 98.19 92 ASP A C 1
ATOM 695 O O . ASP A 1 92 ? 2.927 -6.613 -12.260 1.00 98.19 92 ASP A O 1
ATOM 699 N N . VAL A 1 93 ? 2.669 -8.582 -11.237 1.00 98.31 93 VAL A N 1
ATOM 700 C CA . VAL A 1 93 ? 2.127 -8.024 -9.990 1.00 98.31 93 VAL A CA 1
ATOM 701 C C . VAL A 1 93 ? 3.201 -7.937 -8.907 1.00 98.31 93 VAL A C 1
ATOM 703 O O . VAL A 1 93 ? 3.941 -8.888 -8.658 1.00 98.31 93 VAL A O 1
ATOM 706 N N . VAL A 1 94 ? 3.231 -6.815 -8.181 1.00 98.38 94 VAL A N 1
ATOM 707 C CA . VAL A 1 94 ? 4.024 -6.636 -6.954 1.00 98.38 94 VAL A CA 1
ATOM 708 C C . VAL A 1 94 ? 3.117 -6.138 -5.830 1.00 98.38 94 VAL A C 1
ATOM 710 O O . VAL A 1 94 ? 2.521 -5.064 -5.920 1.00 98.38 94 VAL A O 1
ATOM 713 N N . VAL A 1 95 ? 3.025 -6.904 -4.742 1.00 98.44 95 VAL A N 1
ATOM 714 C CA . VAL A 1 95 ? 2.275 -6.516 -3.539 1.00 98.44 95 VAL A CA 1
ATOM 715 C C . VAL A 1 95 ? 3.096 -5.520 -2.719 1.00 98.44 95 VAL A C 1
ATOM 717 O O . VAL A 1 95 ? 4.289 -5.704 -2.501 1.00 98.44 95 VAL A O 1
ATOM 720 N N . SER A 1 96 ? 2.455 -4.450 -2.255 1.00 98.38 96 SER A N 1
ATOM 721 C CA . SER A 1 96 ? 3.098 -3.336 -1.551 1.00 98.38 96 SER A CA 1
ATOM 722 C C . SER A 1 96 ? 2.324 -2.925 -0.300 1.00 98.38 96 SER A C 1
ATOM 724 O O . SER A 1 96 ? 1.157 -3.276 -0.132 1.00 98.38 96 SER A O 1
ATOM 726 N N . ASN A 1 97 ? 2.965 -2.131 0.564 1.00 98.25 97 ASN A N 1
ATOM 727 C CA . ASN A 1 97 ? 2.354 -1.534 1.754 1.00 98.25 97 ASN A CA 1
ATOM 728 C C . ASN A 1 97 ? 1.382 -0.401 1.372 1.00 98.25 97 ASN A C 1
ATOM 730 O O . ASN A 1 97 ? 1.668 0.786 1.548 1.00 98.25 97 ASN A O 1
ATOM 734 N N . GLY A 1 98 ? 0.242 -0.783 0.798 1.00 97.44 98 GLY A N 1
ATOM 735 C CA . GLY A 1 98 ? -0.753 0.127 0.241 1.00 97.44 98 GLY A CA 1
ATOM 736 C C . GLY A 1 98 ? -0.293 0.836 -1.039 1.00 97.44 98 GLY A C 1
ATOM 737 O O . GLY A 1 98 ? 0.870 0.772 -1.444 1.00 97.44 98 GLY A O 1
ATOM 738 N N . ALA A 1 99 ? -1.221 1.566 -1.664 1.00 97.25 99 ALA A N 1
ATOM 739 C CA . ALA A 1 99 ? -0.991 2.231 -2.951 1.00 97.25 99 ALA A CA 1
ATOM 740 C C . ALA A 1 99 ? 0.159 3.254 -2.914 1.00 97.25 99 ALA A C 1
ATOM 742 O O . ALA A 1 99 ? 0.889 3.410 -3.889 1.00 97.25 99 ALA A O 1
ATOM 743 N N . LYS A 1 100 ? 0.368 3.919 -1.769 1.00 96.38 100 LYS A N 1
ATOM 744 C CA . LYS A 1 100 ? 1.455 4.893 -1.587 1.00 96.38 100 LYS A CA 1
ATOM 745 C C . LYS A 1 100 ? 2.832 4.266 -1.811 1.00 96.38 100 LYS A C 1
ATOM 747 O O . LYS A 1 100 ? 3.684 4.893 -2.430 1.00 96.38 100 LYS A O 1
ATOM 752 N N . HIS A 1 101 ? 3.045 3.042 -1.324 1.00 98.31 101 HIS A N 1
ATOM 753 C CA . HIS A 1 101 ? 4.310 2.339 -1.520 1.00 98.31 101 HIS A CA 1
ATOM 754 C C . HIS A 1 101 ? 4.479 1.874 -2.969 1.00 98.31 101 HIS A C 1
ATOM 756 O O . HIS A 1 101 ? 5.578 1.994 -3.499 1.00 98.31 101 HIS A O 1
ATOM 762 N N . SER A 1 102 ? 3.401 1.436 -3.631 1.00 98.38 102 SER A N 1
ATOM 763 C CA . SER A 1 102 ? 3.440 1.124 -5.065 1.00 98.38 102 SER A CA 1
ATOM 764 C C . SER A 1 102 ? 3.902 2.334 -5.880 1.00 98.38 102 SER A C 1
ATOM 766 O O . SER A 1 102 ? 4.879 2.225 -6.609 1.00 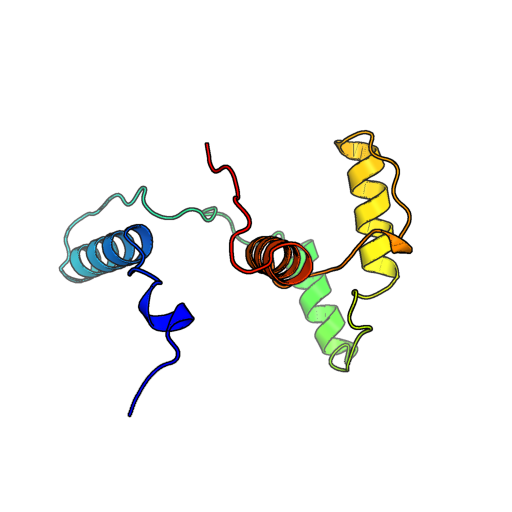98.38 102 SER A O 1
ATOM 768 N N . ILE A 1 103 ? 3.275 3.501 -5.684 1.00 98.06 103 ILE A N 1
ATOM 769 C CA . ILE A 1 103 ? 3.640 4.741 -6.391 1.00 98.06 103 ILE A CA 1
ATOM 770 C C . ILE A 1 103 ? 5.083 5.147 -6.072 1.00 98.06 103 ILE A C 1
ATOM 772 O O . ILE A 1 103 ? 5.843 5.472 -6.978 1.00 98.06 103 ILE A O 1
ATOM 776 N N . TYR A 1 104 ? 5.480 5.098 -4.796 1.00 97.44 104 TYR A N 1
ATOM 777 C CA . TYR A 1 104 ? 6.850 5.413 -4.391 1.00 97.44 104 TYR A CA 1
ATOM 778 C C . TYR A 1 104 ? 7.875 4.523 -5.104 1.00 97.44 104 TYR A C 1
ATOM 780 O O . TYR A 1 104 ? 8.840 5.038 -5.659 1.00 97.44 104 TYR A O 1
ATOM 788 N N . ASN A 1 105 ? 7.648 3.208 -5.142 1.00 97.88 105 ASN A N 1
ATOM 789 C CA . ASN A 1 105 ? 8.547 2.273 -5.814 1.00 97.88 105 ASN A CA 1
ATOM 790 C C . ASN A 1 105 ? 8.582 2.498 -7.325 1.00 97.88 105 ASN A C 1
ATOM 792 O O . ASN A 1 105 ? 9.662 2.461 -7.902 1.00 97.88 105 ASN A O 1
ATOM 796 N N . THR A 1 106 ? 7.437 2.779 -7.954 1.00 97.75 106 THR A N 1
ATOM 797 C CA . THR A 1 106 ? 7.376 3.131 -9.378 1.00 97.75 106 THR A CA 1
ATOM 798 C C . THR A 1 106 ? 8.243 4.350 -9.678 1.00 97.75 106 THR A C 1
ATOM 800 O O . THR A 1 106 ? 9.071 4.293 -10.579 1.00 97.75 106 THR A O 1
ATOM 803 N N . LEU A 1 107 ? 8.115 5.426 -8.895 1.00 97.31 107 LEU A N 1
ATOM 804 C CA . LEU A 1 107 ? 8.921 6.633 -9.091 1.00 97.31 107 LEU A CA 1
ATOM 805 C C . LEU A 1 107 ? 10.409 6.363 -8.842 1.00 97.31 107 LEU A C 1
ATOM 807 O O . LEU A 1 107 ? 11.247 6.749 -9.644 1.00 97.31 107 LEU A O 1
ATOM 811 N N . GLN A 1 108 ? 10.741 5.643 -7.770 1.00 96.62 108 GLN A N 1
ATOM 812 C CA . GLN A 1 108 ? 12.127 5.300 -7.447 1.00 96.62 108 GLN A CA 1
ATOM 813 C C . GLN A 1 108 ? 12.790 4.368 -8.471 1.00 96.62 108 GLN A C 1
ATOM 815 O O . GLN A 1 108 ? 14.015 4.345 -8.537 1.00 96.62 108 GLN A O 1
ATOM 820 N N . ALA A 1 109 ? 12.012 3.569 -9.203 1.00 97.56 109 ALA A N 1
ATOM 821 C CA . ALA A 1 109 ? 12.522 2.622 -10.190 1.00 97.56 109 ALA A CA 1
ATOM 822 C C . ALA A 1 109 ? 12.627 3.211 -11.603 1.00 97.56 109 ALA A C 1
ATOM 824 O O . ALA A 1 109 ? 13.391 2.682 -12.406 1.00 97.56 109 ALA A O 1
ATOM 825 N N . LEU A 1 110 ? 11.843 4.248 -11.918 1.00 97.88 110 LEU A N 1
ATOM 826 C CA . LEU A 1 110 ? 11.705 4.764 -13.284 1.00 97.88 110 LEU A CA 1
ATOM 827 C C . LEU A 1 110 ? 12.261 6.176 -13.495 1.00 97.88 110 LEU A C 1
ATOM 829 O O . LEU A 1 110 ? 12.440 6.548 -14.647 1.00 97.88 110 LEU A O 1
ATOM 833 N N . ILE A 1 111 ? 12.471 6.963 -12.434 1.00 97.69 111 ILE A N 1
ATOM 834 C CA . ILE A 1 111 ? 12.761 8.401 -12.536 1.00 97.69 111 ILE A CA 1
ATOM 835 C C . ILE A 1 111 ? 14.179 8.700 -12.047 1.00 97.69 111 ILE A C 1
ATOM 837 O O . ILE A 1 111 ? 14.505 8.451 -10.882 1.00 97.69 111 ILE A O 1
ATOM 841 N N . ASP A 1 112 ? 14.988 9.301 -12.917 1.00 97.25 112 ASP A N 1
ATOM 842 C CA . ASP A 1 112 ? 16.318 9.818 -12.610 1.00 97.25 112 ASP A CA 1
ATOM 843 C C . ASP A 1 112 ? 16.318 11.338 -12.362 1.00 97.25 112 ASP A C 1
ATOM 845 O O . ASP A 1 112 ? 15.327 12.053 -12.526 1.00 97.25 112 ASP A O 1
ATOM 849 N N . ASN A 1 113 ? 17.459 11.872 -11.910 1.00 94.50 113 ASN A N 1
ATOM 850 C CA . ASN A 1 113 ? 17.599 13.316 -11.716 1.00 94.50 113 ASN A CA 1
ATOM 851 C C . ASN A 1 113 ? 17.491 14.056 -13.054 1.00 94.50 113 ASN A C 1
ATOM 853 O O . ASN A 1 113 ? 18.338 13.885 -13.926 1.00 94.50 113 ASN A O 1
ATOM 857 N N . GLY A 1 114 ? 16.520 14.962 -13.145 1.00 95.44 114 GLY A N 1
ATOM 858 C CA . GLY A 1 114 ? 16.262 15.761 -14.344 1.00 95.44 114 GLY A CA 1
ATOM 859 C C . GLY A 1 114 ? 15.068 15.268 -15.157 1.00 95.44 114 GLY A C 1
ATOM 860 O O . GLY A 1 114 ? 14.589 16.025 -15.995 1.00 95.44 114 GLY A O 1
ATOM 861 N N . ASP A 1 115 ? 14.556 14.069 -14.874 1.00 97.75 115 ASP A N 1
ATOM 862 C CA . ASP A 1 115 ? 13.313 13.583 -15.466 1.00 97.75 115 ASP A CA 1
ATOM 863 C C . ASP A 1 115 ? 12.103 14.359 -14.927 1.00 97.75 115 ASP A C 1
ATOM 865 O O . ASP A 1 115 ? 12.062 14.789 -13.768 1.00 97.75 115 ASP A O 1
ATOM 869 N N . GLU A 1 116 ? 11.086 14.512 -15.774 1.00 97.69 116 GLU A N 1
ATOM 870 C CA . GLU A 1 116 ? 9.865 15.250 -15.458 1.00 97.69 116 GLU A CA 1
ATOM 871 C C . GLU A 1 116 ? 8.669 14.301 -15.304 1.00 97.69 116 GLU A C 1
ATOM 873 O O . GLU A 1 116 ? 8.459 13.389 -16.104 1.00 97.69 116 GLU A O 1
ATOM 878 N N . VAL A 1 117 ? 7.846 14.538 -14.277 1.00 97.38 117 VAL A N 1
ATOM 879 C CA . VAL A 1 117 ? 6.613 13.782 -14.015 1.00 97.38 117 VAL A CA 1
ATOM 880 C C . VAL A 1 117 ? 5.431 14.743 -14.034 1.00 97.38 117 VAL A C 1
ATOM 882 O O . VAL A 1 117 ? 5.364 15.672 -13.230 1.00 97.38 117 VAL A O 1
ATOM 885 N N . ILE A 1 118 ? 4.479 14.507 -14.937 1.00 97.69 118 ILE A N 1
ATOM 886 C CA . ILE A 1 118 ? 3.260 15.315 -15.038 1.00 97.69 118 ILE A CA 1
ATOM 887 C C . ILE A 1 118 ? 2.302 14.934 -13.904 1.00 97.69 118 ILE A C 1
ATOM 889 O O . ILE A 1 118 ? 1.935 13.768 -13.753 1.00 97.69 118 ILE A O 1
ATOM 893 N N . VAL A 1 119 ? 1.863 15.934 -13.139 1.00 96.25 119 VAL A N 1
ATOM 894 C CA . VAL A 1 119 ? 0.821 15.812 -12.112 1.00 96.25 119 VAL A CA 1
ATOM 895 C C . VAL A 1 119 ? -0.322 16.761 -12.501 1.00 96.25 119 VAL A C 1
ATOM 897 O O . VAL A 1 119 ? -0.070 17.966 -12.543 1.00 96.25 119 VAL A O 1
ATOM 900 N N . PRO A 1 120 ? -1.518 16.244 -12.851 1.00 93.88 120 PRO A N 1
ATOM 901 C CA . PRO A 1 120 ? -2.667 17.059 -13.259 1.00 93.88 120 PRO A CA 1
ATOM 902 C C . PRO A 1 120 ? -3.180 18.030 -12.190 1.00 93.88 120 PRO A C 1
ATOM 904 O O . PRO A 1 120 ? -3.042 17.719 -10.983 1.00 93.88 120 PRO A O 1
#

Secondary structure (DSSP, 8-state):
-PPPHHHHTPPPPHHHHHHHHHHHHHHTT---------S-SSPPPHHHHHHHHHHHHTT--S---TT--HHHHHHHHHHHHHHH-----GGG----SHHHHHHHHHHHHH--TT------

Sequence (120 aa):
MRLATRAQTIGASPTLAMNARAKEMKRQGIDVLSFTVGEPDFNTPEHIAAAGIEAIKQGFTRYTPAAGIPELKEAICMKLKRDNGLDYEPADVVVSNGAKHSIYNTLQALIDNGDEVIVP

Foldseek 3Di:
DDDDPVVVPDDDDPLVVVVVVQVVCVVVVHDGDDPRDPDDPDDDDPVVVVVVVVCVVVVVPDDDPQQDHQVVLVVVQVCCCVPVVDHDDSVVGGDDPPPVRVVVVVCVVPDDPPDDDDDD

Radius of gyration: 20.14 Å; chains: 1; bounding box: 42×43×42 Å